Protein AF-A0A832IT16-F1 (afdb_monomer_lite)

pLDDT: mean 81.51, std 8.98, range [48.28, 90.19]

Foldseek 3Di:
DADDPVNVVVCCVVVVNDDDPVCPVVVRVVVVVVVVVVVVVVVDDCVVPDDDDDPVVD

Secondary structure (DSSP, 8-state):
----HHHHHHHHHHHT-PPPHHHHHHHHHHHHHHHHHHHHHTTS--TTSPP----TT-

Sequence (58 aa):
MQINDAVLAKLEKLSHLRIDESKKEEVKAQL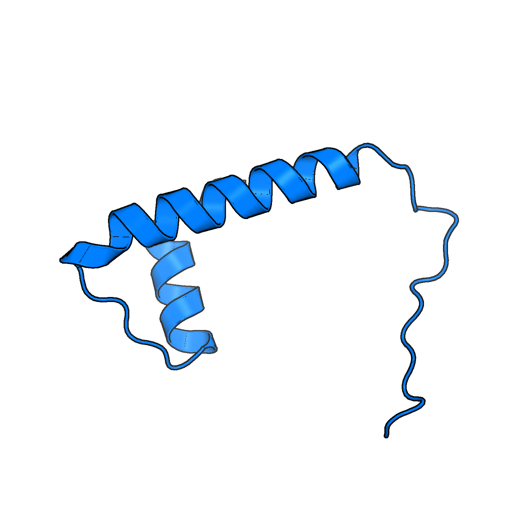TGILSYIDNLNELNTDALSASFSTLDG

Structure (mmCIF, N/CA/C/O backbone):
data_AF-A0A832IT16-F1
#
_entry.id   AF-A0A832IT16-F1
#
loop_
_atom_site.group_PDB
_atom_site.id
_atom_site.type_symbol
_atom_site.label_atom_id
_atom_site.label_alt_id
_atom_site.label_comp_id
_atom_site.label_asym_id
_atom_site.label_entity_id
_atom_site.label_seq_id
_atom_site.pdbx_PDB_ins_code
_atom_site.Cartn_x
_atom_site.Cartn_y
_atom_site.Cartn_z
_atom_site.occupancy
_atom_site.B_iso_or_equiv
_atom_site.auth_seq_id
_atom_site.auth_comp_id
_atom_site.auth_asym_id
_atom_site.auth_atom_id
_atom_site.pdbx_PDB_model_num
ATOM 1 N N . MET A 1 1 ? -0.446 -1.358 -7.315 1.00 63.44 1 MET A N 1
ATOM 2 C CA . MET A 1 1 ? -1.025 -2.302 -6.310 1.00 63.44 1 MET A CA 1
ATOM 3 C C . MET A 1 1 ? -1.819 -1.514 -5.263 1.00 63.44 1 MET A C 1
ATOM 5 O O . MET A 1 1 ? -1.472 -0.366 -5.042 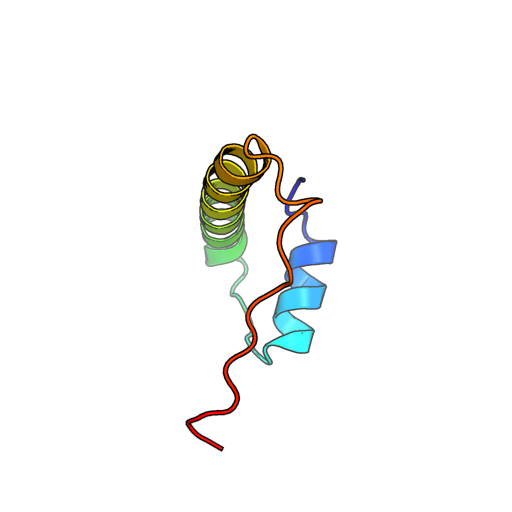1.00 63.44 1 MET A O 1
ATOM 9 N N . GLN A 1 2 ? -2.861 -2.069 -4.625 1.00 69.31 2 GLN A N 1
ATOM 10 C CA . GLN A 1 2 ? -3.624 -1.364 -3.571 1.00 69.31 2 GLN A CA 1
ATOM 11 C C . GLN A 1 2 ? -3.312 -1.920 -2.175 1.00 69.31 2 GLN A C 1
ATOM 13 O O . GLN A 1 2 ? -3.375 -3.132 -1.965 1.00 69.31 2 GLN A O 1
ATOM 18 N N . ILE A 1 3 ? -3.010 -1.037 -1.216 1.00 79.56 3 ILE A N 1
ATOM 19 C CA . ILE A 1 3 ? -2.871 -1.407 0.198 1.00 79.56 3 ILE A CA 1
ATOM 20 C C . ILE A 1 3 ? -4.272 -1.505 0.808 1.00 79.56 3 ILE A C 1
ATOM 22 O O . ILE A 1 3 ? -4.932 -0.498 1.042 1.00 79.56 3 ILE A O 1
ATOM 26 N N . ASN A 1 4 ? -4.731 -2.731 1.050 1.00 82.25 4 ASN A N 1
ATOM 27 C CA . ASN A 1 4 ? -5.983 -3.013 1.750 1.00 82.25 4 ASN A CA 1
ATOM 28 C C . ASN A 1 4 ? -5.714 -3.480 3.191 1.00 82.25 4 ASN A C 1
ATOM 30 O O . ASN A 1 4 ? -4.577 -3.778 3.562 1.00 82.25 4 ASN A O 1
ATOM 34 N N . ASP A 1 5 ? -6.764 -3.582 4.007 1.00 83.00 5 ASP A N 1
ATOM 35 C CA . ASP A 1 5 ? -6.651 -4.005 5.411 1.00 83.00 5 ASP A CA 1
ATOM 36 C C . ASP A 1 5 ? -6.001 -5.384 5.583 1.00 83.00 5 ASP A C 1
ATOM 38 O O . ASP A 1 5 ? -5.285 -5.619 6.553 1.00 83.00 5 ASP A O 1
ATOM 42 N N . ALA A 1 6 ? -6.182 -6.288 4.616 1.00 87.75 6 ALA A N 1
ATOM 43 C CA . ALA A 1 6 ? -5.552 -7.605 4.639 1.00 87.75 6 ALA A CA 1
ATOM 44 C C . ALA A 1 6 ? -4.028 -7.534 4.431 1.00 87.75 6 ALA A C 1
ATOM 46 O O . ALA A 1 6 ? -3.284 -8.290 5.058 1.00 87.75 6 ALA A O 1
ATOM 47 N N . VAL A 1 7 ? -3.551 -6.639 3.559 1.00 86.88 7 VAL A N 1
ATOM 48 C CA . VAL A 1 7 ? -2.118 -6.370 3.368 1.00 86.88 7 VAL A CA 1
ATOM 49 C C . VAL A 1 7 ? -1.548 -5.697 4.611 1.00 86.88 7 VAL A C 1
ATOM 51 O O . VAL A 1 7 ? -0.502 -6.123 5.094 1.00 86.88 7 VAL A O 1
ATOM 54 N N . LEU A 1 8 ? -2.265 -4.725 5.181 1.00 85.44 8 LEU A N 1
ATOM 55 C CA . LEU A 1 8 ? -1.840 -4.038 6.398 1.00 85.44 8 LEU A CA 1
ATOM 56 C C . LEU A 1 8 ? -1.689 -5.020 7.572 1.00 85.44 8 LEU A C 1
ATOM 58 O O . LEU A 1 8 ? -0.627 -5.071 8.179 1.00 85.44 8 LEU A O 1
ATOM 62 N N . ALA A 1 9 ? -2.673 -5.895 7.804 1.00 86.56 9 ALA A N 1
ATOM 63 C CA . ALA A 1 9 ? -2.614 -6.916 8.856 1.00 86.56 9 ALA A CA 1
ATOM 64 C C . ALA A 1 9 ? -1.450 -7.911 8.670 1.00 86.56 9 ALA A C 1
ATOM 66 O O . ALA A 1 9 ? -0.841 -8.374 9.638 1.00 86.56 9 ALA A O 1
ATOM 67 N N . LYS A 1 10 ? -1.110 -8.252 7.418 1.00 88.19 10 LYS A N 1
ATOM 68 C CA . LYS A 1 10 ? 0.074 -9.073 7.121 1.00 88.19 10 LYS A CA 1
ATOM 69 C C . LYS A 1 10 ? 1.367 -8.322 7.429 1.00 88.19 10 LYS A C 1
ATOM 71 O O . LYS A 1 10 ? 2.269 -8.928 8.003 1.00 88.19 10 LYS A O 1
ATOM 76 N N . LEU A 1 11 ? 1.449 -7.036 7.079 1.00 85.56 11 LEU A N 1
ATOM 77 C CA . LEU A 1 11 ? 2.595 -6.196 7.424 1.00 85.56 11 LEU A CA 1
ATOM 78 C C . LEU A 1 11 ? 2.758 -6.084 8.937 1.00 85.56 11 LEU A C 1
ATOM 80 O O . LEU A 1 11 ? 3.862 -6.307 9.419 1.00 85.56 11 LEU A O 1
ATOM 84 N N . GLU A 1 12 ? 1.685 -5.818 9.683 1.00 86.94 12 GLU A N 1
ATOM 85 C CA . GLU A 1 12 ? 1.713 -5.744 11.150 1.00 86.94 12 GLU A CA 1
ATOM 86 C C . GLU A 1 12 ? 2.281 -7.025 11.768 1.00 86.94 12 GLU A C 1
ATOM 88 O O . GLU A 1 12 ? 3.157 -6.986 12.634 1.00 86.94 12 GLU A O 1
ATOM 93 N N . LYS A 1 13 ? 1.836 -8.183 11.267 1.00 88.31 13 LYS A N 1
ATOM 94 C CA . LYS A 1 13 ? 2.319 -9.485 11.731 1.00 88.31 13 LYS A CA 1
ATOM 95 C C . LYS A 1 13 ? 3.790 -9.726 11.387 1.00 88.31 13 LYS A C 1
ATOM 97 O O . LYS A 1 13 ? 4.517 -10.233 12.23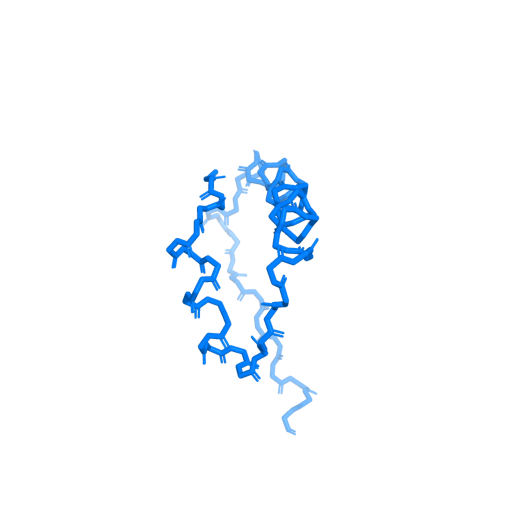2 1.00 88.31 13 LYS A O 1
ATOM 102 N N . LEU A 1 14 ? 4.231 -9.394 10.171 1.00 90.19 14 LEU A N 1
ATOM 103 C CA . LEU A 1 14 ? 5.626 -9.595 9.747 1.00 90.19 14 LEU A CA 1
ATOM 104 C C . LEU A 1 14 ? 6.595 -8.644 10.456 1.00 90.19 14 LEU A C 1
ATOM 106 O O . LEU A 1 14 ? 7.706 -9.039 10.789 1.00 90.19 14 LEU A O 1
ATOM 110 N N . SER A 1 15 ? 6.174 -7.401 10.676 1.00 87.50 15 SER A N 1
ATOM 111 C CA . SER A 1 15 ? 6.996 -6.355 11.292 1.00 87.50 15 SER A CA 1
ATOM 112 C C . SER A 1 15 ? 6.915 -6.340 12.819 1.00 87.50 15 SER A C 1
ATOM 114 O O . SER A 1 15 ? 7.615 -5.552 13.449 1.00 87.50 15 SER A O 1
ATOM 116 N N . HIS A 1 16 ? 6.071 -7.193 13.420 1.00 86.75 16 HIS A N 1
ATOM 117 C CA . HIS A 1 16 ? 5.762 -7.167 14.855 1.00 86.75 16 HIS A CA 1
ATOM 118 C C . HIS A 1 16 ? 5.328 -5.766 15.340 1.00 86.75 16 HIS A C 1
ATOM 120 O O . HIS A 1 16 ? 5.490 -5.417 16.510 1.00 86.75 16 HIS A O 1
ATOM 126 N N . LEU A 1 17 ? 4.760 -4.961 14.441 1.00 84.38 17 LEU A N 1
ATOM 127 C CA . LEU A 1 17 ? 4.342 -3.590 14.692 1.00 84.38 17 LEU A CA 1
ATOM 128 C C . LEU A 1 17 ? 2.818 -3.539 14.688 1.00 84.38 17 LEU A C 1
ATOM 130 O O . LEU A 1 17 ? 2.185 -3.897 13.700 1.00 84.38 17 LEU A O 1
ATOM 134 N N . ARG A 1 18 ? 2.224 -3.074 15.787 1.00 83.88 18 ARG A N 1
ATOM 135 C CA . ARG A 1 18 ? 0.777 -2.870 15.874 1.00 83.88 18 ARG A CA 1
ATOM 136 C C . ARG A 1 18 ? 0.439 -1.434 15.496 1.00 83.88 18 ARG A C 1
ATOM 138 O O . ARG A 1 18 ? 0.957 -0.502 16.109 1.00 83.88 18 ARG A O 1
ATOM 145 N N . ILE A 1 19 ? -0.421 -1.265 14.502 1.00 84.56 19 ILE A N 1
ATOM 146 C CA . ILE A 1 19 ? -0.902 0.026 14.029 1.00 84.56 19 ILE A CA 1
ATOM 147 C C . ILE A 1 19 ? -2.249 0.279 14.697 1.00 84.56 19 ILE A C 1
ATOM 149 O O . ILE A 1 19 ? -3.159 -0.549 14.672 1.00 84.56 19 ILE A O 1
ATOM 153 N N . ASP A 1 20 ? -2.364 1.433 15.338 1.00 88.12 20 ASP A N 1
ATOM 154 C CA . ASP A 1 20 ? -3.616 1.847 15.955 1.00 88.12 20 ASP A CA 1
ATOM 155 C C . ASP A 1 20 ? -4.677 2.133 14.879 1.00 88.12 20 ASP A C 1
ATOM 157 O O . ASP A 1 20 ? -4.348 2.686 13.827 1.00 88.12 20 ASP A O 1
ATOM 161 N N . GLU A 1 21 ? -5.949 1.799 15.131 1.00 85.69 21 GLU A N 1
ATOM 162 C CA . GLU A 1 21 ? -7.041 2.025 14.165 1.00 85.69 21 GLU A CA 1
ATOM 163 C C . GLU A 1 21 ? -7.109 3.492 13.720 1.00 85.69 21 GLU A C 1
ATOM 165 O O . GLU A 1 21 ? -7.342 3.774 12.546 1.00 85.69 21 GLU A O 1
ATOM 170 N N . SER A 1 22 ? -6.817 4.426 14.633 1.00 89.50 22 SER A N 1
ATOM 171 C CA . SER A 1 22 ? -6.783 5.866 14.346 1.00 89.50 22 SER A CA 1
ATOM 172 C C . SER A 1 22 ? -5.728 6.268 13.309 1.00 89.50 22 SER A C 1
ATOM 174 O O . SER A 1 22 ? -5.880 7.287 12.640 1.00 89.50 22 SER A O 1
ATOM 176 N N . LYS A 1 23 ? -4.675 5.458 13.153 1.00 86.44 23 LYS A N 1
ATOM 177 C CA . LYS A 1 23 ? -3.553 5.696 12.237 1.00 86.44 23 LYS A CA 1
ATOM 178 C C . LYS A 1 23 ? -3.585 4.807 11.001 1.00 86.44 23 LYS A C 1
ATOM 180 O O . LYS A 1 23 ? -2.804 5.035 10.082 1.00 86.44 23 LYS A O 1
ATOM 185 N N . LYS A 1 24 ? -4.469 3.806 10.937 1.00 85.75 24 LYS A N 1
ATOM 186 C CA . LYS A 1 24 ? -4.526 2.875 9.800 1.00 85.75 24 LYS A CA 1
ATOM 187 C C . LYS A 1 24 ? -4.728 3.586 8.469 1.00 85.75 24 LYS A C 1
ATOM 189 O O . LYS A 1 24 ? -4.009 3.286 7.524 1.00 85.75 24 LYS A O 1
ATOM 194 N N . GLU A 1 25 ? -5.662 4.530 8.395 1.00 87.25 25 GLU A N 1
ATOM 195 C CA . GLU A 1 25 ? -5.924 5.277 7.157 1.00 87.25 25 GLU A CA 1
ATOM 196 C C . GLU A 1 25 ? -4.730 6.143 6.736 1.00 87.25 25 GLU A C 1
ATOM 198 O O . GLU A 1 25 ? -4.361 6.164 5.562 1.00 87.25 25 GLU A O 1
ATOM 203 N N . GLU A 1 26 ? -4.060 6.783 7.697 1.00 89.12 26 GLU A N 1
ATOM 204 C CA . GLU A 1 26 ? -2.840 7.554 7.440 1.00 89.12 26 GLU A CA 1
ATOM 205 C C . GLU A 1 26 ? -1.722 6.657 6.889 1.00 89.12 26 GLU A C 1
ATOM 207 O O . GLU A 1 26 ? -1.121 6.961 5.857 1.00 89.12 26 GLU A O 1
ATOM 212 N N . VAL A 1 27 ? -1.480 5.510 7.531 1.00 87.94 27 VAL A N 1
ATOM 213 C CA . VAL A 1 27 ? -0.442 4.564 7.105 1.00 87.94 27 VAL A CA 1
ATOM 214 C C . VAL A 1 27 ? -0.762 3.973 5.731 1.00 87.94 27 VAL A C 1
ATOM 216 O O . VAL A 1 27 ? 0.131 3.872 4.890 1.00 87.94 27 VAL A O 1
ATOM 219 N N . LYS A 1 28 ? -2.026 3.631 5.447 1.00 87.69 28 LYS A N 1
ATOM 220 C CA . LYS A 1 28 ? -2.445 3.184 4.107 1.00 87.69 28 LYS A CA 1
ATOM 221 C C . LYS A 1 28 ? -2.150 4.244 3.047 1.00 87.69 28 LYS A C 1
ATOM 223 O O . LYS A 1 28 ? -1.627 3.901 1.983 1.00 87.69 28 LYS A O 1
ATOM 228 N N . ALA A 1 29 ? -2.459 5.511 3.324 1.00 89.31 29 ALA A N 1
ATOM 229 C CA . ALA A 1 29 ? -2.204 6.609 2.397 1.00 89.31 29 ALA A CA 1
ATOM 230 C C . ALA A 1 29 ? -0.701 6.789 2.133 1.00 89.31 29 ALA A C 1
ATOM 232 O O . ALA A 1 29 ? -0.285 6.873 0.977 1.00 89.31 29 ALA A O 1
ATOM 233 N N . GLN A 1 30 ? 0.125 6.761 3.183 1.00 89.00 30 GLN A N 1
ATOM 234 C CA . GLN A 1 30 ? 1.583 6.854 3.061 1.00 89.00 30 GLN A CA 1
ATOM 235 C C . GLN A 1 30 ? 2.173 5.684 2.264 1.00 89.00 30 GLN A C 1
ATOM 237 O O . GLN A 1 30 ? 2.934 5.903 1.322 1.00 89.00 30 GLN A O 1
ATOM 242 N N . LEU A 1 31 ? 1.783 4.444 2.579 1.00 87.50 31 LEU A N 1
ATOM 243 C CA . LEU A 1 31 ? 2.231 3.251 1.852 1.00 87.50 31 LEU A CA 1
ATOM 244 C C . LEU A 1 31 ? 1.803 3.280 0.380 1.00 87.50 31 LEU A C 1
ATOM 246 O O . LEU A 1 31 ? 2.570 2.882 -0.494 1.00 87.50 31 LEU A O 1
ATOM 250 N N . THR A 1 32 ? 0.603 3.786 0.096 1.00 88.38 32 THR A N 1
ATOM 251 C CA . THR A 1 32 ? 0.133 3.981 -1.281 1.00 88.38 32 THR A CA 1
ATOM 252 C C . THR A 1 32 ? 0.988 5.014 -2.014 1.00 88.38 32 THR A C 1
ATOM 254 O O . THR A 1 32 ? 1.363 4.780 -3.157 1.00 88.38 32 THR A O 1
ATOM 257 N N . GLY A 1 33 ? 1.366 6.117 -1.360 1.00 87.25 33 GLY A N 1
ATOM 258 C CA . GLY A 1 33 ? 2.290 7.102 -1.930 1.00 87.25 33 GLY A CA 1
ATOM 259 C C . GLY A 1 33 ? 3.664 6.510 -2.265 1.00 87.25 33 GLY A C 1
ATOM 260 O O . GLY A 1 33 ? 4.195 6.767 -3.344 1.00 87.25 33 GLY A O 1
ATOM 261 N N . ILE A 1 34 ? 4.206 5.665 -1.383 1.00 86.75 34 ILE A N 1
ATOM 262 C CA . ILE A 1 34 ? 5.472 4.953 -1.621 1.00 86.75 34 ILE A CA 1
ATOM 263 C C . ILE A 1 34 ? 5.348 4.007 -2.820 1.00 86.75 34 ILE A C 1
ATOM 265 O O . ILE A 1 34 ? 6.221 4.004 -3.684 1.00 86.75 34 ILE A O 1
ATOM 269 N N . LEU A 1 35 ? 4.262 3.232 -2.911 1.00 85.56 35 LEU A N 1
ATOM 270 C CA . LEU A 1 35 ? 4.024 2.353 -4.060 1.00 85.56 35 LEU A CA 1
ATOM 271 C C . LEU A 1 35 ? 3.916 3.133 -5.369 1.00 85.56 35 LEU A C 1
ATOM 273 O O . LEU A 1 35 ? 4.525 2.723 -6.345 1.00 85.56 35 LEU A O 1
ATOM 277 N N . SER A 1 36 ? 3.215 4.267 -5.384 1.00 86.44 36 SER A N 1
ATOM 278 C CA . SER A 1 36 ? 3.127 5.123 -6.572 1.00 86.44 36 SER A CA 1
ATOM 279 C C . SER A 1 36 ? 4.497 5.636 -7.024 1.00 86.44 36 SER A C 1
ATOM 281 O O . SER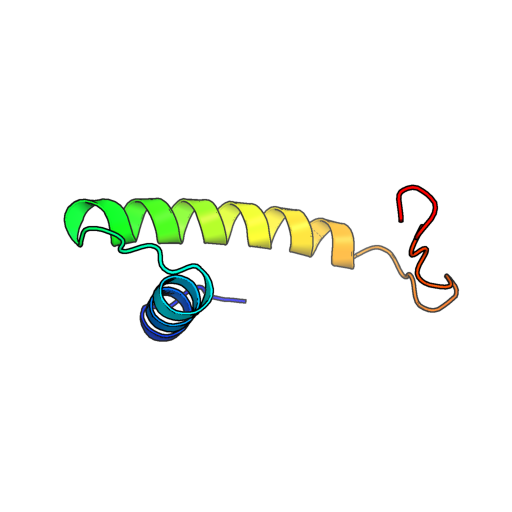 A 1 36 ? 4.753 5.751 -8.220 1.00 86.44 36 SER A O 1
ATOM 283 N N . TYR A 1 37 ? 5.395 5.929 -6.080 1.00 85.81 37 TYR A N 1
ATOM 284 C CA . TYR A 1 37 ? 6.772 6.296 -6.403 1.00 85.81 37 TYR A CA 1
ATOM 285 C C . TYR A 1 37 ? 7.563 5.112 -6.985 1.00 85.81 37 TYR A C 1
ATOM 287 O O . TYR A 1 37 ? 8.284 5.279 -7.963 1.00 85.81 37 TYR A O 1
ATOM 295 N N . ILE A 1 38 ? 7.399 3.907 -6.432 1.00 85.12 38 ILE A N 1
ATOM 296 C CA . ILE A 1 38 ? 8.029 2.686 -6.963 1.00 85.12 38 ILE A CA 1
ATOM 297 C C . ILE A 1 38 ? 7.469 2.329 -8.347 1.00 85.12 38 ILE A C 1
ATOM 299 O O . ILE A 1 38 ? 8.225 1.901 -9.213 1.00 85.12 38 ILE A O 1
ATOM 303 N N . ASP A 1 39 ? 6.176 2.546 -8.588 1.00 83.69 39 ASP A N 1
ATOM 304 C CA . ASP A 1 39 ? 5.549 2.305 -9.890 1.00 83.69 39 ASP A CA 1
ATOM 305 C C . ASP A 1 39 ? 6.182 3.174 -10.993 1.00 83.69 39 ASP A C 1
ATOM 307 O O . ASP A 1 39 ? 6.317 2.707 -12.119 1.00 83.69 39 ASP A O 1
ATOM 311 N N . ASN A 1 40 ? 6.670 4.377 -10.668 1.00 82.19 40 ASN A N 1
ATOM 312 C CA . ASN A 1 40 ? 7.466 5.187 -11.598 1.00 82.19 40 ASN A CA 1
ATOM 313 C C . ASN A 1 40 ? 8.805 4.507 -11.952 1.00 82.19 40 ASN A C 1
ATOM 315 O O . ASN A 1 40 ? 9.214 4.484 -13.109 1.00 82.19 40 ASN A O 1
ATOM 319 N N . LEU A 1 41 ? 9.468 3.883 -10.973 1.00 78.12 41 LEU A N 1
ATOM 320 C CA . LEU A 1 41 ? 10.729 3.164 -11.195 1.00 78.12 41 LEU A CA 1
ATOM 321 C C . LEU A 1 41 ? 10.543 1.889 -12.034 1.00 78.12 41 LEU A C 1
ATOM 323 O O . LEU A 1 41 ? 11.481 1.474 -12.711 1.00 78.12 41 LEU A O 1
ATOM 327 N N . ASN A 1 42 ? 9.343 1.296 -12.028 1.00 77.00 42 ASN A N 1
ATOM 328 C CA . ASN A 1 42 ? 9.002 0.138 -12.861 1.00 77.00 42 ASN A CA 1
ATOM 329 C C . ASN A 1 42 ? 8.928 0.467 -14.366 1.00 77.00 42 ASN A C 1
ATOM 331 O O . ASN A 1 42 ? 8.877 -0.456 -15.177 1.00 77.00 42 ASN A O 1
ATOM 335 N N . GLU A 1 43 ? 8.936 1.745 -14.766 1.00 76.19 43 GLU A N 1
ATOM 336 C CA . GLU A 1 43 ? 9.010 2.131 -16.184 1.00 76.19 43 GLU A CA 1
ATOM 337 C C . GLU A 1 43 ? 10.382 1.823 -16.810 1.00 76.19 43 GLU A C 1
ATOM 339 O O . GLU A 1 43 ? 10.508 1.705 -18.032 1.00 76.19 43 GLU A O 1
ATOM 344 N N . LEU A 1 44 ? 11.423 1.670 -15.988 1.00 79.25 44 LEU A N 1
ATOM 345 C CA . LEU A 1 44 ? 12.766 1.335 -16.446 1.00 79.25 44 LEU A CA 1
ATOM 346 C C . LEU A 1 44 ? 12.896 -0.181 -16.641 1.00 79.25 44 LEU A C 1
ATOM 348 O O . LEU A 1 44 ? 12.775 -0.961 -15.698 1.00 79.25 44 LEU A O 1
ATOM 352 N N . ASN A 1 45 ? 13.205 -0.606 -17.869 1.00 78.12 45 ASN A N 1
ATOM 353 C CA . ASN A 1 45 ? 13.513 -2.006 -18.149 1.00 78.12 45 ASN A CA 1
ATOM 354 C C . ASN A 1 45 ? 14.847 -2.392 -17.485 1.00 78.12 45 ASN A C 1
ATOM 356 O O . ASN A 1 45 ? 15.904 -1.855 -17.825 1.00 78.12 45 ASN A O 1
ATOM 360 N N . THR A 1 46 ? 14.781 -3.342 -16.554 1.00 81.69 46 THR A N 1
ATOM 361 C CA . THR A 1 46 ? 15.932 -3.871 -15.810 1.00 81.69 46 THR A CA 1
ATOM 362 C C . THR A 1 46 ? 16.232 -5.338 -16.131 1.00 81.69 46 THR A C 1
ATOM 364 O O . THR A 1 46 ? 17.125 -5.911 -15.516 1.00 81.69 46 THR A O 1
ATOM 367 N N . ASP A 1 47 ? 15.578 -5.933 -17.137 1.00 82.12 47 ASP A N 1
ATOM 368 C CA . ASP A 1 47 ? 15.701 -7.359 -17.494 1.00 82.12 47 ASP A CA 1
ATOM 369 C C . ASP A 1 47 ? 17.141 -7.773 -17.839 1.00 82.12 47 ASP A C 1
ATOM 371 O O . ASP A 1 47 ? 17.533 -8.926 -17.659 1.00 82.12 47 ASP A O 1
ATOM 375 N N . ALA A 1 48 ? 17.942 -6.829 -18.340 1.00 82.38 48 ALA A N 1
ATOM 376 C CA . ALA A 1 48 ? 19.342 -7.048 -18.698 1.00 82.38 48 ALA A CA 1
ATOM 377 C C . ALA A 1 48 ? 20.328 -6.810 -17.536 1.00 82.38 48 ALA A C 1
ATOM 379 O O . ALA A 1 48 ? 21.53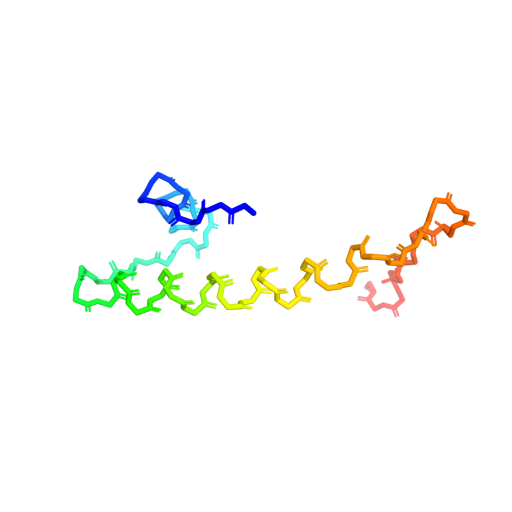1 -7.015 -17.707 1.00 82.38 48 ALA A O 1
ATOM 380 N N . LEU A 1 49 ? 19.855 -6.353 -16.372 1.00 81.06 49 LEU A N 1
ATOM 381 C CA . LEU A 1 49 ? 20.690 -6.033 -15.217 1.00 81.06 49 LEU A CA 1
ATOM 382 C C . LEU A 1 49 ? 20.686 -7.192 -14.216 1.00 81.06 49 LEU A C 1
ATOM 384 O O . LEU A 1 49 ? 19.644 -7.647 -13.752 1.00 81.06 49 LEU A O 1
ATOM 388 N N . SER A 1 50 ? 21.874 -7.646 -13.820 1.00 75.44 50 SER A N 1
ATOM 389 C CA . SER A 1 50 ? 22.018 -8.548 -12.679 1.00 75.44 50 SER A CA 1
ATOM 390 C C . SER A 1 50 ? 21.731 -7.784 -11.388 1.00 75.44 50 SER A C 1
ATOM 392 O O . SER A 1 50 ? 22.363 -6.755 -11.132 1.00 75.44 50 SER A O 1
ATOM 394 N N . ALA A 1 51 ? 20.820 -8.292 -10.558 1.00 79.19 51 ALA A N 1
ATOM 395 C CA . ALA A 1 51 ? 20.532 -7.697 -9.261 1.00 79.19 51 ALA A CA 1
ATOM 396 C C . ALA A 1 51 ? 21.814 -7.614 -8.411 1.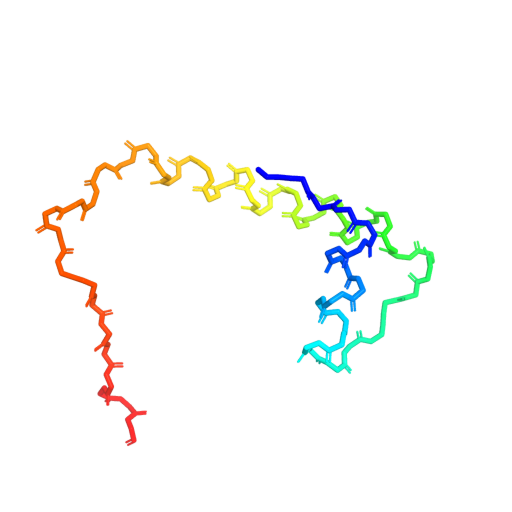00 79.19 51 ALA A C 1
ATOM 398 O O . ALA A 1 51 ? 22.487 -8.615 -8.158 1.00 79.19 51 ALA A O 1
ATOM 399 N N . SER A 1 52 ? 22.174 -6.396 -8.009 1.00 77.38 52 SER A N 1
ATOM 400 C CA . SER A 1 52 ? 23.385 -6.132 -7.238 1.00 77.38 52 SER A CA 1
ATOM 401 C C . SER A 1 52 ? 23.091 -6.296 -5.751 1.00 77.38 52 SER A C 1
ATOM 403 O O . SER A 1 52 ? 22.589 -5.376 -5.107 1.00 77.38 52 SER A O 1
ATOM 405 N N . PHE A 1 53 ? 23.426 -7.459 -5.198 1.00 72.56 53 PHE A N 1
ATOM 406 C CA . PHE A 1 53 ? 23.394 -7.706 -3.759 1.00 72.56 53 PHE A CA 1
ATOM 407 C C . PHE A 1 53 ? 24.822 -7.622 -3.226 1.00 72.56 53 PHE A C 1
ATOM 409 O O . PHE A 1 53 ? 25.628 -8.524 -3.446 1.00 72.56 53 PHE A O 1
ATOM 416 N N . SER A 1 54 ? 25.164 -6.521 -2.560 1.00 67.19 54 SER A N 1
ATOM 417 C CA . SER A 1 54 ? 26.450 -6.426 -1.875 1.00 67.19 54 SER A CA 1
ATOM 418 C C . SER A 1 54 ? 26.328 -7.061 -0.493 1.00 67.19 54 SER A C 1
ATOM 420 O O . SER A 1 54 ? 25.620 -6.542 0.365 1.00 67.19 54 SER A O 1
ATOM 422 N N . THR A 1 55 ? 27.021 -8.178 -0.274 1.00 63.97 55 THR A N 1
ATOM 423 C CA . THR A 1 55 ? 27.269 -8.764 1.056 1.00 63.97 55 THR A CA 1
ATOM 424 C C . THR A 1 55 ? 28.579 -8.243 1.669 1.00 63.97 55 THR A C 1
ATOM 426 O O . THR A 1 55 ? 29.158 -8.911 2.516 1.00 63.97 55 THR A O 1
ATOM 429 N N . LEU A 1 56 ? 29.101 -7.093 1.215 1.00 59.62 56 LEU A N 1
ATOM 430 C CA . LEU A 1 56 ? 30.396 -6.543 1.662 1.00 59.62 56 LEU A CA 1
ATOM 431 C C . LEU A 1 56 ? 30.353 -5.781 3.002 1.00 59.62 56 LEU A C 1
ATOM 433 O O . LEU A 1 56 ? 31.338 -5.144 3.347 1.00 59.62 56 LEU A O 1
ATOM 437 N N . ASP A 1 57 ? 29.277 -5.918 3.775 1.00 53.28 57 ASP A N 1
ATOM 438 C CA . ASP A 1 57 ? 29.272 -5.700 5.232 1.00 53.28 57 ASP A CA 1
ATOM 439 C C . ASP A 1 57 ? 28.602 -6.916 5.903 1.00 53.28 57 ASP A C 1
ATOM 441 O O . ASP A 1 57 ? 27.569 -6.808 6.568 1.00 53.28 57 ASP A O 1
ATOM 445 N N . GLY A 1 58 ? 29.132 -8.107 5.599 1.00 48.28 58 GLY A N 1
ATOM 446 C CA . GLY A 1 58 ? 28.823 -9.356 6.301 1.00 48.28 58 GLY A CA 1
ATOM 447 C C . GLY A 1 58 ? 29.582 -9.473 7.615 1.00 48.28 58 GLY A C 1
ATOM 448 O O . GLY A 1 58 ? 30.776 -9.100 7.632 1.00 48.28 58 GLY A O 1
#

Radius of gyration: 15.56 Å; chains: 1; bounding box: 37×17×35 Å